Protein AF-A0A960EB10-F1 (afdb_monomer_lite)

Secondary structure (DSSP, 8-state):
-PPPEEE-GGGTTT---HHHHH-TT--EEEEETTEEEEE-TTS-EEEEEPPPTTTTTSSGGGSEEE-TTT----SSSGGG-TT--EEETTS--GGGTHHHHHHHHTT--TTS--

Radius of gyration: 12.89 Å; chains: 1; bounding box: 24×30×37 Å

Structure (mmCIF, N/CA/C/O backbone):
data_AF-A0A960EB10-F1
#
_entry.id   AF-A0A960EB10-F1
#
loop_
_atom_site.group_PDB
_atom_site.id
_atom_site.type_symbol
_atom_site.label_atom_id
_atom_site.label_alt_id
_atom_site.label_comp_id
_atom_site.label_asym_id
_atom_site.label_entity_id
_atom_site.label_seq_id
_atom_site.pdbx_PDB_ins_code
_atom_site.Cartn_x
_atom_site.Cartn_y
_atom_site.Cartn_z
_atom_site.occupancy
_atom_site.B_iso_or_equiv
_atom_site.auth_seq_id
_atom_site.auth_comp_id
_atom_site.auth_asym_id
_atom_site.auth_atom_id
_atom_site.pdbx_PDB_model_num
ATOM 1 N N . MET A 1 1 ? 9.802 -13.081 -13.321 1.00 52.44 1 MET A N 1
ATOM 2 C CA . MET A 1 1 ? 10.088 -11.898 -12.490 1.00 52.44 1 MET A CA 1
ATOM 3 C C . MET A 1 1 ? 8.806 -11.689 -11.731 1.00 52.44 1 MET A C 1
ATOM 5 O O . MET A 1 1 ? 7.781 -11.669 -12.392 1.00 52.44 1 MET A O 1
ATOM 9 N N . ALA A 1 2 ? 8.836 -11.785 -10.408 1.00 72.56 2 ALA A N 1
ATOM 10 C CA . ALA A 1 2 ? 7.617 -11.663 -9.624 1.00 72.56 2 ALA A CA 1
ATOM 11 C C . ALA A 1 2 ? 7.272 -10.176 -9.524 1.00 72.56 2 ALA A C 1
ATOM 13 O O . ALA A 1 2 ? 8.157 -9.378 -9.205 1.00 72.56 2 ALA A O 1
ATOM 14 N N . ASP A 1 3 ? 6.044 -9.820 -9.885 1.00 88.50 3 ASP A N 1
ATOM 15 C CA . ASP A 1 3 ? 5.574 -8.445 -9.795 1.00 88.50 3 ASP A CA 1
ATOM 16 C C . ASP A 1 3 ? 5.394 -8.048 -8.321 1.00 88.50 3 ASP A C 1
ATOM 18 O O . ASP A 1 3 ? 5.055 -8.897 -7.487 1.00 88.50 3 ASP A O 1
ATOM 22 N N . PRO A 1 4 ? 5.666 -6.780 -7.968 1.00 95.31 4 PRO A N 1
ATOM 23 C CA . PRO A 1 4 ? 5.493 -6.302 -6.606 1.00 95.31 4 PRO A CA 1
ATOM 24 C C . PRO A 1 4 ? 4.036 -6.437 -6.164 1.00 95.31 4 PRO A C 1
ATOM 26 O O . PRO A 1 4 ? 3.104 -6.386 -6.969 1.00 95.31 4 PRO A O 1
ATOM 29 N N . TYR A 1 5 ? 3.849 -6.590 -4.859 1.00 97.00 5 TYR A N 1
ATOM 30 C CA . TYR A 1 5 ? 2.522 -6.605 -4.262 1.00 97.00 5 TYR A CA 1
ATOM 31 C C . TYR A 1 5 ? 1.908 -5.202 -4.235 1.00 97.00 5 TYR A C 1
ATOM 33 O O . TYR A 1 5 ? 2.616 -4.205 -4.113 1.00 97.00 5 TYR A O 1
ATOM 41 N N . VAL A 1 6 ? 0.582 -5.140 -4.318 1.00 97.50 6 VAL A N 1
ATOM 42 C CA . VAL A 1 6 ? -0.210 -3.908 -4.372 1.00 97.50 6 VAL A CA 1
ATOM 43 C C . VAL A 1 6 ? -1.308 -3.970 -3.317 1.00 97.50 6 VAL A C 1
ATOM 45 O O . VAL A 1 6 ? -1.986 -4.991 -3.187 1.00 97.50 6 VAL A O 1
ATOM 48 N N . ILE A 1 7 ? -1.484 -2.881 -2.562 1.00 97.38 7 ILE A N 1
ATOM 49 C CA . ILE A 1 7 ? -2.600 -2.715 -1.621 1.00 97.38 7 ILE A CA 1
ATOM 50 C C . ILE A 1 7 ? -3.743 -1.983 -2.321 1.00 97.38 7 ILE A C 1
ATOM 52 O O . ILE A 1 7 ? -3.544 -0.908 -2.880 1.00 97.38 7 ILE A O 1
ATOM 56 N N . THR A 1 8 ? -4.934 -2.562 -2.259 1.00 97.44 8 THR A N 1
ATOM 57 C CA . THR A 1 8 ? -6.142 -2.115 -2.967 1.00 97.44 8 THR A CA 1
ATOM 58 C C . THR A 1 8 ? -7.167 -1.485 -2.017 1.00 97.44 8 THR A C 1
ATOM 60 O O . THR A 1 8 ? -6.923 -1.371 -0.805 1.00 97.44 8 THR A O 1
ATOM 63 N N . SER A 1 9 ? -8.320 -1.069 -2.550 1.00 96.69 9 SER A N 1
ATOM 64 C CA . SER A 1 9 ? -9.351 -0.330 -1.815 1.00 96.69 9 SER A CA 1
ATOM 65 C C . SER A 1 9 ? -9.826 -0.950 -0.488 1.00 96.69 9 SER A C 1
ATOM 67 O O . SER A 1 9 ? -10.103 -0.170 0.427 1.00 96.69 9 SER A O 1
ATOM 69 N N . PRO A 1 10 ? -9.861 -2.288 -0.270 1.00 97.00 10 PRO A N 1
ATOM 70 C CA . PRO A 1 10 ? -10.344 -2.852 0.993 1.00 97.00 10 PRO A CA 1
ATOM 71 C C . PRO A 1 10 ? -9.497 -2.464 2.216 1.00 97.00 10 PRO A C 1
ATOM 73 O O . PRO A 1 10 ? -9.947 -2.606 3.351 1.00 97.00 10 PRO A O 1
ATOM 76 N N . CYS A 1 11 ? -8.278 -1.949 2.016 1.00 97.12 11 CYS A N 1
ATOM 77 C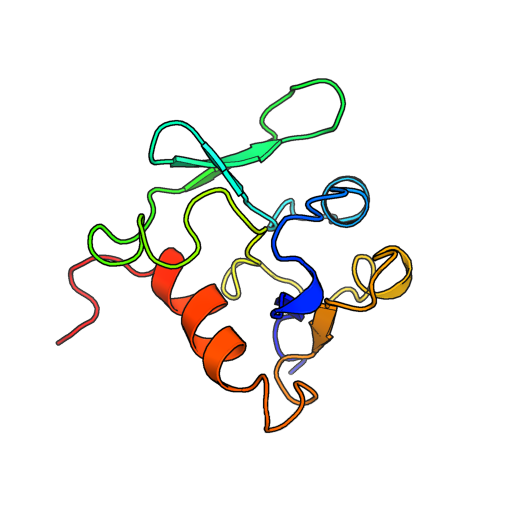 CA . CYS A 1 11 ? -7.436 -1.444 3.101 1.00 97.12 11 CYS A CA 1
ATOM 78 C C . CYS A 1 11 ? -7.911 -0.094 3.670 1.00 97.12 11 CYS A C 1
ATOM 80 O O . CYS A 1 11 ? -7.563 0.230 4.812 1.00 97.12 11 CYS A O 1
ATOM 82 N N . LEU A 1 12 ? -8.693 0.677 2.902 1.00 95.50 12 LEU A N 1
ATOM 83 C CA . LEU A 1 12 ? -9.190 1.995 3.300 1.00 95.50 12 LEU A CA 1
ATOM 84 C C . LEU A 1 12 ? -9.924 1.917 4.645 1.0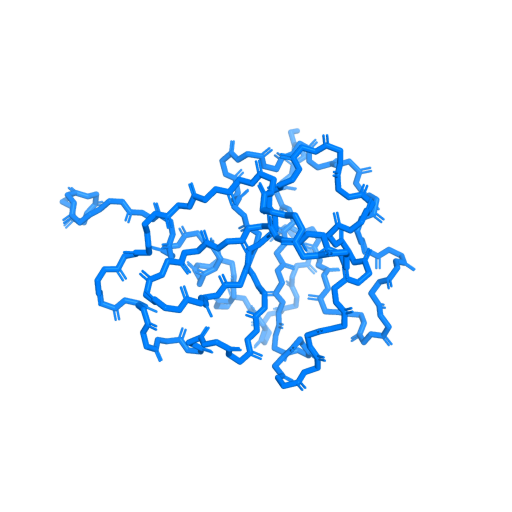0 95.50 12 LEU A C 1
ATOM 86 O O . LEU A 1 12 ? -10.774 1.054 4.857 1.00 95.50 12 LEU A O 1
ATOM 90 N N . ASP A 1 13 ? -9.539 2.798 5.567 1.00 93.44 13 ASP A N 1
ATOM 91 C CA . ASP A 1 13 ? -10.018 2.908 6.950 1.00 93.44 13 ASP A CA 1
ATOM 92 C C . ASP A 1 13 ? -9.833 1.651 7.830 1.00 93.44 13 ASP A C 1
ATOM 94 O O . ASP A 1 13 ? -10.164 1.677 9.016 1.00 93.44 13 ASP A O 1
ATOM 98 N N . THR A 1 14 ? -9.265 0.561 7.298 1.00 94.19 14 THR A N 1
ATOM 99 C CA . THR A 1 14 ? -8.987 -0.669 8.054 1.00 94.19 14 THR A CA 1
ATOM 100 C C . THR A 1 14 ? -7.629 -0.590 8.740 1.00 94.19 14 THR A C 1
ATOM 102 O O . THR A 1 14 ? -7.546 -0.753 9.954 1.00 94.19 14 THR A O 1
ATOM 105 N N . LYS A 1 15 ? -6.562 -0.344 7.962 1.00 92.62 15 LYS A N 1
ATOM 106 C CA . LYS A 1 15 ? -5.178 -0.149 8.444 1.00 92.62 15 LYS A CA 1
ATOM 107 C C . LYS A 1 15 ? -4.759 -1.073 9.603 1.00 92.62 15 LYS A C 1
ATOM 109 O O . LYS A 1 15 ? -4.209 -0.615 10.601 1.00 92.62 15 LYS A O 1
ATOM 114 N N . ASP A 1 16 ? -4.997 -2.374 9.459 1.00 93.75 16 ASP A N 1
ATOM 115 C CA . ASP A 1 16 ? -4.738 -3.367 10.515 1.00 93.75 16 ASP A CA 1
ATOM 116 C C . ASP A 1 16 ? -3.238 -3.547 10.837 1.00 93.75 16 ASP A C 1
ATOM 118 O O . ASP A 1 16 ? -2.870 -3.844 11.968 1.00 93.75 16 ASP A O 1
ATOM 122 N N . LYS A 1 17 ? -2.361 -3.292 9.856 1.00 94.12 17 LYS A N 1
ATOM 123 C CA . LYS A 1 17 ? -0.889 -3.367 9.951 1.00 94.12 17 LYS A CA 1
ATOM 124 C C . LYS A 1 17 ? -0.285 -4.758 10.203 1.00 94.12 17 LYS A C 1
ATOM 126 O O . LYS A 1 17 ? 0.940 -4.848 10.177 1.00 94.12 17 LYS A O 1
ATOM 131 N N . ALA A 1 18 ? -1.056 -5.851 10.276 1.00 95.19 18 ALA A N 1
ATOM 132 C CA . ALA A 1 18 ? -0.481 -7.207 10.348 1.00 95.19 18 ALA A CA 1
ATOM 133 C C . ALA A 1 18 ? 0.505 -7.521 9.202 1.00 95.19 18 ALA A C 1
ATOM 135 O O . ALA A 1 18 ? 1.487 -8.239 9.379 1.00 95.19 18 ALA A O 1
ATOM 136 N N . CYS A 1 19 ? 0.283 -6.941 8.018 1.00 96.19 19 CYS A N 1
ATOM 137 C CA . CYS A 1 19 ? 1.191 -7.068 6.878 1.00 96.19 19 CYS A CA 1
ATOM 138 C C . CYS A 1 19 ? 2.575 -6.425 7.105 1.00 96.19 19 CYS A C 1
ATOM 140 O O . CYS A 1 19 ? 3.560 -6.922 6.559 1.00 96.19 19 CYS A O 1
ATOM 142 N N . VAL A 1 20 ? 2.667 -5.361 7.913 1.00 95.56 20 VAL A N 1
ATOM 143 C CA . VAL A 1 20 ? 3.926 -4.655 8.220 1.00 95.56 20 VAL A CA 1
ATOM 144 C C . VAL A 1 20 ? 4.839 -5.541 9.070 1.00 95.56 20 VAL A C 1
ATOM 146 O O . VAL A 1 20 ? 6.034 -5.643 8.798 1.00 95.56 20 VAL A O 1
ATOM 149 N N . GLU A 1 21 ? 4.269 -6.256 10.044 1.00 93.69 21 GLU A N 1
ATOM 150 C CA . GLU A 1 21 ? 5.010 -7.143 10.953 1.00 93.69 21 GLU A CA 1
ATOM 151 C C . GLU A 1 21 ? 5.715 -8.296 10.232 1.00 93.69 21 GLU A C 1
ATOM 153 O O . GLU A 1 21 ? 6.786 -8.740 10.645 1.00 93.69 21 GLU A O 1
ATOM 158 N N . VAL A 1 22 ? 5.116 -8.792 9.148 1.00 95.69 22 VAL A N 1
ATOM 159 C CA . VAL A 1 22 ? 5.628 -9.954 8.409 1.00 95.69 22 VAL A CA 1
ATOM 160 C C . VAL A 1 22 ? 6.504 -9.580 7.217 1.00 95.69 22 VAL A C 1
ATOM 162 O O . VAL A 1 22 ? 7.117 -10.462 6.613 1.00 95.69 22 VAL A O 1
ATOM 165 N N . CYS A 1 23 ? 6.576 -8.297 6.849 1.00 96.19 23 CYS A N 1
ATOM 166 C CA . CYS A 1 23 ? 7.359 -7.861 5.701 1.00 96.19 23 CYS A CA 1
ATOM 167 C C . CYS A 1 23 ? 8.869 -7.935 6.014 1.00 96.19 23 CYS A C 1
ATOM 169 O O . CYS A 1 23 ? 9.359 -7.188 6.862 1.00 96.19 23 CYS A O 1
ATOM 171 N N . PRO A 1 24 ? 9.663 -8.765 5.311 1.00 94.38 24 PRO A N 1
ATOM 172 C CA . PRO A 1 24 ? 11.084 -8.940 5.626 1.00 94.38 24 PRO A CA 1
ATOM 173 C C . PRO A 1 24 ? 11.948 -7.723 5.268 1.00 94.38 24 PRO A C 1
ATOM 175 O O . PRO A 1 24 ? 13.072 -7.609 5.750 1.00 94.38 24 PRO A O 1
ATOM 178 N N . VAL A 1 25 ? 11.443 -6.843 4.400 1.00 95.56 25 VAL A N 1
ATOM 179 C CA . VAL A 1 25 ? 12.153 -5.661 3.884 1.00 95.56 25 VAL A CA 1
ATOM 180 C C . VAL A 1 25 ? 11.494 -4.345 4.289 1.00 95.56 25 VAL A C 1
ATOM 182 O O . VAL A 1 25 ? 11.982 -3.294 3.901 1.00 95.56 25 VAL A O 1
ATOM 185 N N . GLN A 1 26 ? 10.418 -4.395 5.084 1.00 95.38 26 GLN A N 1
ATOM 186 C CA . GLN A 1 26 ? 9.742 -3.207 5.620 1.00 95.38 26 GLN A CA 1
ATOM 187 C C . GLN A 1 26 ? 9.324 -2.199 4.534 1.00 95.38 26 GLN A C 1
ATOM 189 O O . GLN A 1 26 ? 9.501 -0.994 4.679 1.00 95.38 26 GLN A O 1
ATOM 194 N N . CYS A 1 27 ? 8.756 -2.716 3.438 1.00 96.25 27 CYS A N 1
ATOM 195 C CA . CYS A 1 27 ? 8.349 -1.932 2.270 1.00 96.25 27 CYS A CA 1
ATOM 196 C C . CYS A 1 27 ? 6.865 -1.503 2.301 1.00 96.25 27 CYS A C 1
ATOM 198 O O . CYS A 1 27 ? 6.281 -1.272 1.241 1.00 96.25 27 CYS A O 1
ATOM 200 N N . ILE A 1 28 ? 6.220 -1.471 3.474 1.00 96.69 28 ILE A N 1
ATOM 201 C CA . ILE A 1 28 ? 4.790 -1.151 3.638 1.00 96.69 28 ILE A CA 1
ATOM 202 C C . ILE A 1 28 ? 4.659 0.101 4.497 1.00 96.69 28 ILE A C 1
ATOM 204 O O . ILE A 1 28 ? 5.146 0.128 5.620 1.00 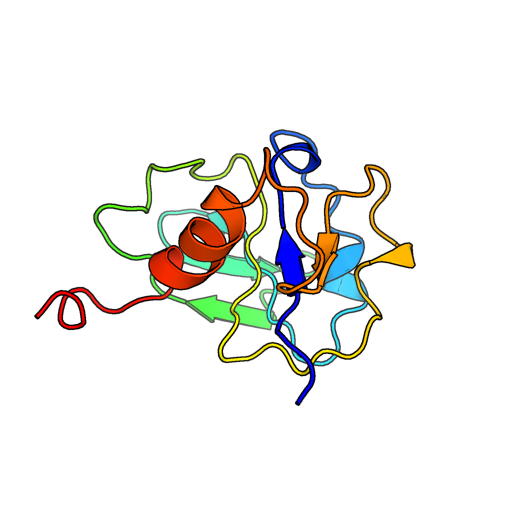96.69 28 ILE A O 1
ATOM 208 N N . TYR A 1 29 ? 3.970 1.116 3.988 1.00 95.62 29 TYR A N 1
ATOM 209 C CA . TYR A 1 29 ? 3.998 2.460 4.549 1.00 95.62 29 TYR A CA 1
ATOM 210 C C . TYR A 1 29 ? 2.604 3.017 4.780 1.00 95.62 29 TYR A C 1
ATOM 212 O O . TYR A 1 29 ? 1.708 2.811 3.970 1.00 95.62 29 TYR A O 1
ATOM 220 N N . GLU A 1 30 ? 2.430 3.801 5.837 1.00 93.44 30 GLU A N 1
ATOM 221 C CA . GLU A 1 30 ? 1.291 4.709 5.985 1.00 93.44 30 GLU A CA 1
ATOM 222 C C . GLU A 1 30 ? 1.749 6.160 5.867 1.00 93.44 30 GLU A C 1
ATOM 224 O O . GLU A 1 30 ? 2.892 6.487 6.188 1.00 93.44 30 GLU A O 1
ATOM 229 N N . ILE A 1 31 ? 0.849 7.050 5.453 1.00 91.50 31 ILE A N 1
ATOM 230 C CA . ILE A 1 31 ? 1.120 8.484 5.534 1.00 91.50 31 ILE A CA 1
ATOM 231 C C . ILE A 1 31 ? 0.869 8.947 6.972 1.00 91.50 31 ILE A C 1
ATOM 233 O O . ILE A 1 31 ? -0.245 8.851 7.480 1.00 91.50 31 ILE A O 1
ATOM 237 N N . ARG A 1 32 ? 1.903 9.482 7.622 1.00 90.06 32 ARG A N 1
ATOM 238 C CA . ARG A 1 32 ? 1.848 10.082 8.959 1.00 90.06 32 ARG A CA 1
ATOM 239 C C . ARG A 1 32 ? 2.693 11.349 8.978 1.00 90.06 32 ARG A C 1
ATOM 241 O O . ARG A 1 32 ? 3.847 11.339 8.560 1.00 90.06 32 ARG A O 1
ATOM 248 N N . ASP A 1 33 ? 2.107 12.459 9.424 1.00 88.31 33 ASP A N 1
ATOM 249 C CA . ASP A 1 33 ? 2.775 13.770 9.496 1.00 88.31 33 ASP A CA 1
ATOM 250 C C . ASP A 1 33 ? 3.454 14.201 8.173 1.00 88.31 33 ASP A C 1
ATOM 252 O O . ASP A 1 33 ? 4.514 14.828 8.162 1.00 88.31 33 ASP A O 1
ATOM 256 N N . GLY A 1 34 ? 2.838 13.853 7.033 1.00 87.69 34 GLY A N 1
ATOM 257 C CA . GLY A 1 34 ? 3.348 14.177 5.694 1.00 87.69 34 GLY A CA 1
ATOM 258 C C . GLY A 1 34 ? 4.541 13.330 5.236 1.00 87.69 34 GLY A C 1
ATOM 259 O O . GLY A 1 34 ? 5.188 13.676 4.249 1.00 87.69 34 GLY A O 1
ATOM 260 N N . LYS A 1 35 ? 4.844 12.235 5.937 1.00 91.69 35 LYS A N 1
ATOM 261 C CA . LYS A 1 35 ? 5.843 11.234 5.554 1.00 91.69 35 LYS A CA 1
ATOM 262 C C . LYS A 1 35 ? 5.187 9.878 5.341 1.00 91.69 35 LYS A C 1
ATOM 264 O O . LYS A 1 35 ? 4.183 9.583 5.974 1.00 91.69 35 LYS A O 1
ATOM 269 N N . LEU A 1 36 ? 5.784 9.050 4.494 1.00 93.81 36 LEU A N 1
ATOM 270 C CA . LEU A 1 36 ? 5.482 7.625 4.416 1.00 93.81 36 LEU A CA 1
ATOM 271 C C . LEU A 1 36 ? 6.331 6.920 5.469 1.00 93.81 36 LEU A C 1
ATOM 273 O O . LEU A 1 36 ? 7.553 7.022 5.420 1.00 93.81 36 LEU A O 1
ATOM 277 N N . VAL A 1 37 ? 5.712 6.234 6.423 1.00 94.88 37 VAL A N 1
ATOM 278 C CA . VAL A 1 37 ? 6.412 5.545 7.515 1.00 94.88 37 VAL A CA 1
ATOM 279 C C . VAL A 1 37 ? 6.027 4.071 7.551 1.00 94.88 37 VAL A C 1
ATOM 281 O O . VAL A 1 37 ? 4.847 3.734 7.500 1.00 94.88 37 VAL A O 1
ATOM 284 N N . SER A 1 38 ? 7.032 3.198 7.624 1.00 94.88 38 SER A N 1
ATOM 285 C CA . SER A 1 38 ? 6.863 1.781 7.955 1.00 94.88 38 SER A CA 1
ATOM 286 C C . SER A 1 38 ? 7.088 1.647 9.455 1.00 94.88 38 SER A C 1
ATOM 288 O O . SER A 1 38 ? 8.227 1.710 9.917 1.00 94.88 38 SER A O 1
ATOM 290 N N . GLU A 1 39 ? 6.005 1.538 10.220 1.00 91.56 39 GLU A N 1
ATOM 291 C CA . GLU A 1 39 ? 6.018 1.523 11.687 1.00 91.56 39 GLU A CA 1
ATOM 292 C C . GLU A 1 39 ? 5.515 0.178 12.214 1.00 91.56 39 GLU A C 1
ATOM 294 O O . GLU A 1 39 ? 4.425 -0.278 11.856 1.00 91.56 39 GLU A O 1
ATOM 299 N N . PHE A 1 40 ? 6.305 -0.443 13.086 1.00 88.25 40 PHE A N 1
ATOM 300 C CA . PHE A 1 40 ? 5.916 -1.647 13.808 1.00 88.25 40 PHE A CA 1
ATOM 301 C C . PHE A 1 40 ? 4.844 -1.343 14.875 1.00 88.25 40 PHE A C 1
ATOM 303 O O . PHE A 1 40 ? 4.701 -0.203 15.318 1.00 88.25 40 PHE A O 1
ATOM 310 N N . PRO A 1 41 ? 4.094 -2.350 15.360 1.00 82.81 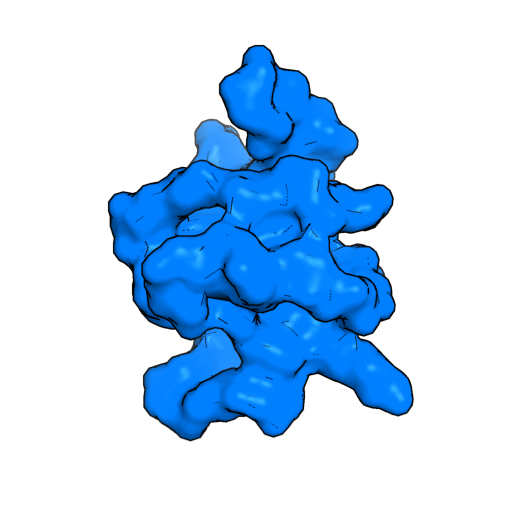41 PRO A N 1
ATOM 311 C CA . PRO A 1 41 ? 3.052 -2.150 16.376 1.00 82.81 41 PRO A CA 1
ATOM 312 C C . PRO A 1 41 ? 3.537 -1.575 17.714 1.00 82.81 41 PRO A C 1
ATOM 314 O O . PRO A 1 41 ? 2.733 -1.059 18.490 1.00 82.81 41 PRO A O 1
ATOM 317 N N . ASP A 1 42 ? 4.830 -1.689 18.017 1.00 86.62 42 ASP A N 1
ATOM 318 C CA . ASP A 1 42 ? 5.455 -1.107 19.209 1.00 86.62 42 ASP A CA 1
ATOM 319 C C . ASP A 1 42 ? 5.785 0.390 19.057 1.00 86.62 42 ASP A C 1
ATOM 321 O O . ASP A 1 42 ? 6.199 1.032 20.027 1.00 86.62 42 ASP A O 1
ATOM 325 N N . GLY A 1 43 ? 5.550 0.955 17.871 1.00 85.94 43 GLY A N 1
ATOM 326 C CA . GLY A 1 43 ? 5.810 2.346 17.531 1.00 85.94 43 GLY A CA 1
ATOM 327 C C . GLY A 1 43 ? 7.221 2.614 17.008 1.00 85.94 43 GLY A C 1
ATOM 328 O O . GLY A 1 43 ? 7.577 3.777 16.802 1.00 85.94 43 GLY A O 1
ATOM 329 N N . GLU A 1 44 ? 8.047 1.581 16.806 1.00 90.38 44 GLU A N 1
ATOM 330 C CA . GLU A 1 44 ? 9.349 1.737 16.162 1.00 90.38 44 GLU A CA 1
ATOM 331 C C . GLU A 1 44 ? 9.178 1.950 14.651 1.00 90.38 44 GLU A C 1
ATOM 333 O O . GLU A 1 44 ? 8.571 1.142 13.946 1.00 90.38 44 GLU A O 1
ATOM 338 N N . VAL A 1 45 ? 9.744 3.045 14.135 1.00 92.75 45 VAL A N 1
ATOM 339 C CA . VAL A 1 45 ? 9.776 3.322 12.694 1.00 92.75 45 VAL A CA 1
ATOM 340 C C . VAL A 1 45 ? 10.968 2.597 12.079 1.00 92.75 45 VAL A C 1
ATOM 342 O O . VAL A 1 45 ? 12.118 2.969 12.316 1.00 92.75 45 VAL A O 1
ATOM 345 N N . ALA A 1 46 ? 10.685 1.581 11.270 1.00 90.62 46 ALA A N 1
ATOM 346 C CA . ALA A 1 46 ? 11.685 0.770 10.589 1.00 90.62 46 ALA A CA 1
ATOM 347 C C . ALA A 1 46 ? 12.282 1.479 9.365 1.00 90.62 46 ALA A C 1
ATOM 349 O O . ALA A 1 46 ? 13.476 1.353 9.090 1.00 90.62 46 ALA A O 1
ATOM 350 N N . ASN A 1 47 ? 11.446 2.206 8.617 1.00 89.75 47 ASN A N 1
ATOM 351 C CA . ASN A 1 47 ? 11.840 2.922 7.404 1.00 89.75 47 ASN A CA 1
ATOM 352 C C . ASN A 1 47 ? 10.911 4.122 7.137 1.00 89.75 47 ASN A C 1
ATOM 354 O O . ASN A 1 47 ? 9.757 4.128 7.572 1.00 89.75 47 ASN A O 1
ATOM 358 N N . GLU A 1 48 ? 11.396 5.125 6.400 1.00 93.88 48 GLU A N 1
ATOM 359 C CA . GLU A 1 48 ? 10.615 6.293 5.989 1.00 93.88 48 GLU A CA 1
ATOM 360 C C . GLU A 1 48 ? 10.918 6.747 4.554 1.00 93.88 48 GLU A C 1
ATOM 362 O O . GLU A 1 48 ? 12.058 6.706 4.099 1.00 93.88 48 GLU A O 1
ATOM 367 N N . HIS A 1 49 ? 9.892 7.262 3.874 1.00 93.25 49 HIS A N 1
ATOM 368 C CA . HIS A 1 49 ? 9.985 7.904 2.563 1.00 93.25 49 HIS A CA 1
ATOM 369 C C . HIS A 1 49 ? 9.268 9.249 2.550 1.00 93.25 49 HIS A C 1
ATOM 371 O O . HIS A 1 49 ? 8.393 9.545 3.371 1.00 93.25 49 HIS A O 1
ATOM 377 N N . ARG A 1 50 ? 9.630 10.087 1.579 1.00 91.69 50 ARG A N 1
ATOM 378 C CA . ARG A 1 50 ? 8.872 11.301 1.280 1.00 91.69 50 ARG A CA 1
ATOM 379 C C . ARG A 1 50 ? 7.786 10.955 0.254 1.00 91.69 50 ARG A C 1
ATOM 381 O O . ARG A 1 50 ? 8.148 10.469 -0.812 1.00 91.69 50 ARG A O 1
ATOM 388 N N . PRO A 1 51 ? 6.501 11.231 0.529 1.00 91.75 51 PRO A N 1
ATOM 389 C CA . PRO A 1 51 ? 5.457 11.040 -0.464 1.00 91.75 51 PRO A CA 1
ATOM 390 C C . PRO A 1 51 ? 5.573 12.060 -1.598 1.00 91.75 51 PRO A C 1
ATOM 392 O O . PRO A 1 51 ? 6.030 13.191 -1.390 1.00 91.75 51 PRO A O 1
ATOM 395 N N . HIS A 1 52 ? 5.083 11.693 -2.781 1.00 90.25 52 HIS A N 1
ATOM 396 C CA . HIS A 1 52 ? 4.918 12.636 -3.880 1.00 90.25 52 HIS A CA 1
ATOM 397 C C . HIS A 1 52 ? 3.966 13.779 -3.457 1.00 90.25 52 HIS A C 1
ATOM 399 O O . HIS A 1 52 ? 2.870 13.510 -2.950 1.00 90.25 52 HIS A O 1
ATOM 405 N N . PRO A 1 53 ? 4.333 15.061 -3.664 1.00 85.44 53 PRO A N 1
ATOM 406 C CA . PRO A 1 53 ? 3.600 16.211 -3.119 1.00 85.44 53 PRO A CA 1
ATOM 407 C C . PRO A 1 53 ? 2.139 16.287 -3.578 1.00 85.44 53 PRO A C 1
ATOM 409 O O . PRO A 1 53 ? 1.272 16.694 -2.807 1.00 85.44 53 PRO A O 1
ATOM 412 N N . ASP A 1 54 ? 1.850 15.852 -4.805 1.00 84.19 54 ASP A N 1
ATOM 413 C CA . ASP A 1 54 ? 0.482 15.862 -5.338 1.00 84.19 54 ASP A CA 1
ATOM 414 C C . ASP A 1 54 ? -0.363 14.677 -4.847 1.00 84.19 54 ASP A C 1
ATOM 416 O O . ASP A 1 54 ? -1.591 14.743 -4.864 1.00 84.19 54 ASP A O 1
ATOM 420 N N . LEU A 1 55 ? 0.279 13.604 -4.374 1.00 83.12 55 LEU A N 1
ATOM 421 C CA . LEU A 1 55 ? -0.387 12.366 -3.959 1.00 83.12 55 LEU A CA 1
ATOM 422 C C . LEU A 1 55 ? -0.463 12.206 -2.444 1.00 83.12 55 LEU A C 1
ATOM 424 O O . LEU A 1 55 ? -1.178 11.334 -1.968 1.00 83.12 55 LEU A O 1
ATOM 428 N N . GLN A 1 56 ? 0.160 13.102 -1.673 1.00 77.44 56 GLN A N 1
ATOM 429 C CA . GLN A 1 56 ? 0.074 13.095 -0.209 1.00 77.44 56 GLN A CA 1
ATOM 430 C C . GLN A 1 56 ? -1.373 13.150 0.325 1.00 77.44 56 GLN A C 1
ATOM 432 O O . GLN A 1 56 ? -1.625 12.774 1.465 1.00 77.44 56 GLN A O 1
ATOM 437 N N . HIS A 1 57 ? -2.318 13.655 -0.478 1.00 80.12 57 HIS A N 1
ATOM 438 C CA . HIS A 1 57 ? -3.740 13.746 -0.133 1.00 80.12 57 HIS A CA 1
ATOM 439 C C . HIS A 1 57 ? -4.604 12.685 -0.831 1.00 80.12 57 HIS A C 1
ATOM 441 O O . HIS A 1 57 ? -5.783 12.560 -0.500 1.00 80.12 57 HIS A O 1
ATOM 447 N N . LEU A 1 58 ? -4.060 11.954 -1.811 1.00 77.19 58 LEU A N 1
ATOM 448 C CA . LEU A 1 58 ? -4.786 10.890 -2.497 1.00 77.19 58 LEU A CA 1
ATOM 449 C C . LEU A 1 58 ? -4.788 9.668 -1.577 1.00 77.19 58 LEU A C 1
ATOM 451 O O . LEU A 1 58 ? -3.733 9.110 -1.308 1.00 77.19 58 LEU A O 1
ATOM 455 N N . HIS A 1 59 ? -5.951 9.337 -1.014 1.00 84.56 59 HIS A N 1
ATOM 456 C CA . HIS A 1 59 ? -6.145 8.360 0.073 1.00 84.56 59 HIS A CA 1
ATOM 457 C C . HIS A 1 59 ? -5.358 8.624 1.371 1.00 84.56 59 HIS A C 1
ATOM 459 O O . HIS A 1 59 ? -5.661 8.000 2.382 1.00 84.56 59 HIS A O 1
ATOM 465 N N . GLY A 1 60 ? -4.438 9.595 1.393 1.00 83.88 60 GLY A N 1
ATOM 466 C CA . GLY A 1 60 ? -3.842 10.176 2.595 1.00 83.88 60 GLY A CA 1
ATOM 467 C C . GLY A 1 60 ? -3.393 9.130 3.613 1.00 83.88 60 GLY A C 1
ATOM 468 O O . GLY A 1 60 ? -2.767 8.125 3.269 1.00 83.88 60 GLY A O 1
ATOM 469 N N . ASP A 1 61 ? -3.752 9.360 4.872 1.00 88.38 61 ASP A N 1
ATOM 470 C CA . ASP A 1 61 ? -3.524 8.445 5.985 1.00 88.38 61 ASP A CA 1
ATOM 471 C C . ASP A 1 61 ?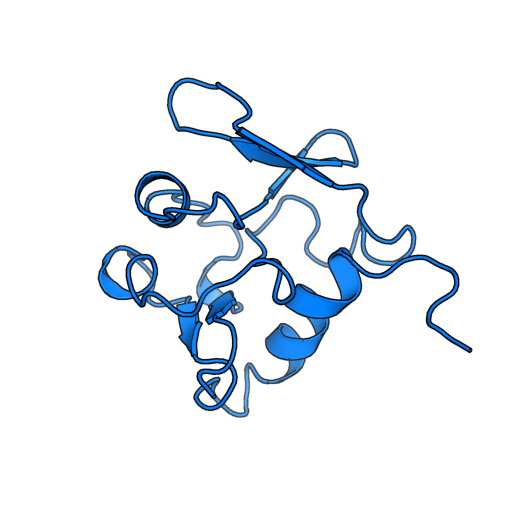 -4.605 7.360 6.117 1.00 88.38 61 ASP A C 1
ATOM 473 O O . ASP A 1 61 ? -4.599 6.652 7.121 1.00 88.38 61 ASP A O 1
ATOM 477 N N . ALA A 1 62 ? -5.511 7.199 5.145 1.00 91.81 62 ALA A N 1
ATOM 478 C CA . ALA A 1 62 ? -6.629 6.254 5.214 1.00 91.81 62 ALA A CA 1
ATOM 479 C C . ALA A 1 62 ? -6.252 4.820 4.810 1.00 91.81 62 ALA A C 1
ATOM 481 O O . ALA A 1 62 ? -7.006 3.896 5.096 1.00 91.81 62 ALA A O 1
ATOM 482 N N . MET A 1 63 ? -5.093 4.591 4.188 1.00 94.38 63 MET A N 1
ATOM 483 C CA . MET A 1 63 ? -4.625 3.247 3.828 1.00 94.38 63 MET A CA 1
ATOM 484 C C . MET A 1 63 ? -3.107 3.091 3.958 1.00 94.38 63 MET A C 1
ATOM 486 O O . MET A 1 63 ? -2.385 4.039 4.272 1.00 94.38 63 MET A O 1
ATOM 490 N N . LEU A 1 64 ? -2.647 1.859 3.744 1.00 95.44 64 LEU A N 1
ATOM 491 C CA . LEU A 1 64 ? -1.238 1.498 3.627 1.00 95.44 64 LEU A CA 1
ATOM 492 C C . LEU A 1 64 ? -0.855 1.387 2.143 1.00 95.44 64 LEU A C 1
ATOM 494 O O . LEU A 1 64 ? -1.698 1.056 1.312 1.00 95.44 64 LEU A O 1
ATOM 498 N N . TYR A 1 65 ? 0.421 1.594 1.830 1.00 96.19 65 TYR A N 1
ATOM 499 C CA . TYR A 1 65 ? 0.984 1.524 0.481 1.00 96.19 65 TYR A CA 1
ATOM 500 C C . TYR A 1 65 ? 2.211 0.612 0.470 1.00 96.19 65 TYR A C 1
ATOM 502 O O . TYR A 1 65 ? 3.038 0.678 1.380 1.00 96.19 65 TYR A O 1
ATOM 510 N N . ILE A 1 66 ? 2.359 -0.218 -0.559 1.00 96.75 66 ILE A N 1
ATOM 511 C CA . ILE A 1 66 ? 3.571 -1.013 -0.792 1.00 96.75 66 ILE A CA 1
ATOM 512 C C . ILE A 1 66 ? 4.481 -0.259 -1.752 1.00 96.75 66 ILE A C 1
ATOM 514 O O . ILE A 1 66 ? 4.046 0.110 -2.838 1.00 96.75 66 ILE A O 1
ATOM 518 N N . ASN A 1 67 ? 5.751 -0.085 -1.383 1.00 95.94 67 ASN A N 1
ATOM 519 C CA . ASN A 1 67 ? 6.753 0.436 -2.304 1.00 95.94 67 ASN A CA 1
ATOM 520 C C . ASN A 1 67 ? 7.164 -0.666 -3.303 1.00 95.94 67 ASN A C 1
ATOM 522 O O . ASN A 1 67 ? 7.794 -1.651 -2.893 1.00 95.94 67 ASN A O 1
ATOM 526 N N . PRO A 1 68 ? 6.842 -0.531 -4.604 1.00 94.56 68 PRO A N 1
ATOM 527 C CA . PRO A 1 68 ? 7.155 -1.556 -5.592 1.00 94.56 68 PRO A CA 1
ATOM 528 C C . PRO A 1 68 ? 8.656 -1.711 -5.860 1.00 94.56 68 PRO A C 1
ATOM 530 O O . PRO A 1 68 ? 9.072 -2.792 -6.270 1.00 94.56 68 PRO A O 1
ATOM 533 N N . ASP A 1 69 ? 9.465 -0.678 -5.612 1.00 93.62 69 ASP A N 1
ATOM 534 C CA . ASP A 1 69 ? 10.911 -0.714 -5.856 1.00 93.62 69 ASP A CA 1
ATOM 535 C C . ASP A 1 69 ? 11.669 -1.475 -4.757 1.00 93.62 69 ASP A C 1
ATOM 537 O O . ASP A 1 69 ? 12.772 -1.978 -4.978 1.00 93.62 69 ASP A O 1
ATOM 541 N N . GLU A 1 70 ? 11.065 -1.600 -3.574 1.00 94.44 70 GLU A N 1
ATOM 542 C CA . GLU A 1 70 ? 11.630 -2.331 -2.436 1.00 94.44 70 GLU A CA 1
ATOM 543 C C . GLU A 1 70 ? 10.999 -3.713 -2.237 1.00 94.44 70 GLU A C 1
ATOM 545 O O . GLU A 1 70 ? 11.595 -4.590 -1.604 1.00 94.44 70 GLU A O 1
ATOM 550 N N . CYS A 1 71 ? 9.796 -3.933 -2.769 1.00 96.19 71 CYS A N 1
ATOM 551 C CA . CYS A 1 71 ? 9.096 -5.200 -2.641 1.00 96.19 71 CYS A CA 1
ATOM 552 C C . CYS A 1 71 ? 9.876 -6.337 -3.319 1.00 96.19 71 CYS A C 1
ATOM 554 O O . CYS A 1 71 ? 10.159 -6.316 -4.514 1.00 96.19 71 CYS A O 1
ATOM 556 N N . THR A 1 72 ? 10.164 -7.395 -2.562 1.00 95.44 72 THR A N 1
ATOM 557 C CA . THR A 1 72 ? 10.865 -8.589 -3.064 1.00 95.44 72 THR A CA 1
ATOM 558 C C . THR A 1 72 ? 9.925 -9.707 -3.518 1.00 95.44 72 THR A C 1
ATOM 560 O O . THR A 1 72 ? 10.398 -10.803 -3.814 1.00 95.44 72 THR A O 1
ATOM 563 N N . ALA A 1 73 ? 8.612 -9.445 -3.550 1.00 95.50 73 ALA A N 1
ATOM 564 C CA . ALA A 1 73 ? 7.567 -10.415 -3.883 1.00 95.50 73 ALA A CA 1
ATOM 565 C C . ALA A 1 73 ? 7.708 -11.745 -3.105 1.00 95.50 73 ALA A C 1
ATOM 567 O O . ALA A 1 73 ? 7.837 -12.824 -3.677 1.00 95.50 73 ALA A O 1
ATOM 568 N N . CYS A 1 74 ? 7.744 -11.642 -1.771 1.00 95.25 74 CYS A N 1
ATOM 569 C CA . CYS A 1 74 ? 7.970 -12.770 -0.856 1.00 95.25 74 CYS A CA 1
ATOM 570 C C . CYS A 1 74 ? 6.692 -13.453 -0.331 1.00 95.25 74 CYS A C 1
ATOM 572 O O . CYS A 1 74 ? 6.790 -14.376 0.475 1.00 95.25 74 CYS A O 1
ATOM 574 N N . ASP A 1 75 ? 5.513 -12.969 -0.730 1.00 94.81 75 ASP A N 1
ATOM 575 C CA . ASP A 1 75 ? 4.180 -13.511 -0.413 1.00 94.81 75 ASP A CA 1
ATOM 576 C C . ASP A 1 75 ? 3.765 -13.475 1.073 1.00 94.81 75 ASP A C 1
ATOM 578 O O . ASP A 1 75 ? 2.674 -13.918 1.426 1.00 94.81 75 ASP A O 1
ATOM 582 N N . ALA A 1 76 ? 4.590 -12.917 1.965 1.00 96.44 76 ALA A N 1
ATOM 583 C CA . ALA A 1 76 ? 4.333 -12.948 3.407 1.00 96.44 76 ALA A CA 1
ATOM 584 C C . ALA A 1 76 ? 3.121 -12.102 3.844 1.00 96.44 76 ALA A C 1
ATOM 586 O O . ALA A 1 76 ? 2.420 -12.473 4.782 1.00 96.44 76 ALA A O 1
ATOM 587 N N . CYS A 1 77 ? 2.867 -10.972 3.178 1.00 96.94 77 CYS A N 1
ATOM 588 C CA . CYS A 1 77 ? 1.846 -9.999 3.578 1.00 96.94 77 CYS A CA 1
ATOM 589 C C . CYS A 1 77 ? 0.412 -10.387 3.178 1.00 96.94 77 CYS A C 1
ATOM 591 O O . CYS A 1 77 ? -0.525 -10.078 3.910 1.00 96.94 77 CYS A O 1
ATOM 593 N N . MET A 1 78 ? 0.232 -11.068 2.044 1.00 95.31 78 MET A N 1
ATOM 594 C CA . MET A 1 78 ? -1.080 -11.451 1.515 1.00 95.31 78 MET A CA 1
ATOM 595 C C . MET A 1 78 ? -1.915 -12.305 2.492 1.00 95.31 78 MET A C 1
ATOM 597 O O . MET A 1 78 ? -3.033 -11.902 2.800 1.00 95.31 78 MET A O 1
ATOM 601 N N . PRO A 1 79 ? -1.413 -13.430 3.046 1.00 96.38 79 PRO A N 1
ATOM 602 C CA . PRO A 1 79 ? -2.226 -14.323 3.877 1.00 96.38 79 PRO A CA 1
ATOM 603 C C . PRO A 1 79 ? -2.557 -13.764 5.267 1.00 96.38 79 PRO A C 1
ATOM 605 O O . PRO A 1 79 ? -3.354 -14.369 5.982 1.00 96.38 79 PRO A O 1
ATOM 608 N N . VAL A 1 80 ? -1.926 -12.660 5.681 1.00 97.12 80 VAL A N 1
ATOM 609 C CA . VAL A 1 80 ? -2.178 -12.033 6.988 1.00 97.12 80 VAL A CA 1
ATOM 610 C C . VAL A 1 80 ? -3.122 -10.838 6.907 1.00 97.12 80 VAL A C 1
ATOM 612 O O . VAL A 1 80 ? -3.535 -10.332 7.945 1.00 97.12 80 VAL A O 1
ATOM 615 N N . CYS A 1 81 ? -3.467 -10.369 5.703 1.00 97.06 81 CYS A N 1
ATOM 616 C CA . CYS A 1 81 ? -4.398 -9.259 5.547 1.00 97.06 81 CYS A CA 1
ATOM 617 C C . CYS A 1 81 ? -5.826 -9.722 5.893 1.00 97.06 81 CYS A C 1
ATOM 619 O O . CYS A 1 81 ? -6.358 -10.586 5.202 1.00 97.06 81 CYS A O 1
ATOM 621 N N . PRO A 1 82 ? -6.493 -9.148 6.910 1.00 96.62 82 PRO A N 1
ATOM 622 C CA . PRO A 1 82 ? -7.814 -9.618 7.344 1.00 96.62 82 PRO A CA 1
ATOM 623 C C . PRO A 1 82 ? -8.955 -9.271 6.375 1.00 96.62 82 PRO A C 1
ATOM 625 O O . PRO A 1 82 ? -10.066 -9.775 6.531 1.00 96.62 82 PRO A O 1
ATOM 628 N N . VAL A 1 83 ? -8.697 -8.377 5.419 1.00 97.00 83 VAL A N 1
ATOM 629 C CA . VAL A 1 83 ? -9.673 -7.847 4.454 1.00 97.00 83 VAL A CA 1
ATOM 630 C C . VAL A 1 83 ? -9.304 -8.181 3.008 1.00 97.00 83 VAL A C 1
ATOM 632 O O . VAL A 1 83 ? -9.889 -7.613 2.093 1.00 97.00 83 VAL A O 1
ATOM 635 N N . ASP A 1 84 ? -8.321 -9.066 2.801 1.00 96.38 84 ASP A N 1
ATOM 636 C CA . ASP A 1 84 ? -7.881 -9.517 1.475 1.00 96.38 84 ASP A CA 1
ATOM 637 C C . ASP A 1 84 ? -7.585 -8.353 0.500 1.00 96.38 84 ASP A C 1
ATOM 639 O O . ASP A 1 84 ? -7.951 -8.376 -0.674 1.00 96.38 84 ASP A O 1
ATOM 643 N N . ALA A 1 85 ? -6.919 -7.301 0.997 1.00 97.44 85 ALA A N 1
ATOM 644 C CA . ALA A 1 85 ? -6.615 -6.092 0.223 1.00 97.44 85 ALA A CA 1
ATOM 645 C C . ALA A 1 85 ? -5.322 -6.181 -0.603 1.00 97.44 85 ALA A C 1
ATOM 647 O O . ALA A 1 85 ? -4.999 -5.236 -1.322 1.00 97.44 85 ALA A O 1
ATOM 648 N N . ILE A 1 86 ? -4.530 -7.245 -0.457 1.00 97.75 86 ILE A N 1
ATOM 649 C CA . ILE A 1 86 ? -3.171 -7.314 -1.006 1.00 97.75 86 ILE A CA 1
ATOM 650 C C . ILE A 1 86 ? -3.117 -8.348 -2.125 1.00 97.75 86 ILE A C 1
ATOM 652 O O . ILE A 1 86 ? -3.395 -9.522 -1.894 1.00 97.75 86 ILE A O 1
ATOM 656 N N . TYR A 1 87 ? -2.698 -7.916 -3.312 1.00 97.06 87 TYR A N 1
ATOM 657 C CA . TYR A 1 87 ? -2.618 -8.753 -4.509 1.00 97.06 87 TYR A CA 1
ATOM 658 C C . TYR A 1 87 ? -1.228 -8.660 -5.143 1.00 97.06 87 TYR A C 1
ATOM 660 O O . TYR A 1 87 ? -0.587 -7.610 -5.049 1.00 97.06 87 TYR A O 1
ATOM 668 N N . PRO A 1 88 ? -0.745 -9.721 -5.811 1.00 96.00 88 PRO A N 1
ATOM 669 C CA . PRO A 1 88 ? 0.340 -9.588 -6.778 1.00 96.00 88 PRO A CA 1
ATOM 670 C C . PRO A 1 88 ? -0.053 -8.570 -7.857 1.00 96.00 88 PRO A C 1
ATOM 672 O O . PRO A 1 88 ? -1.204 -8.561 -8.293 1.00 96.00 88 PRO A O 1
ATOM 675 N N . GLY A 1 89 ? 0.875 -7.715 -8.293 1.00 93.75 89 GLY A N 1
ATOM 676 C CA . GLY A 1 89 ? 0.571 -6.616 -9.219 1.00 93.75 89 GLY A CA 1
ATOM 677 C C . GLY A 1 89 ? -0.042 -7.049 -10.558 1.00 93.75 89 GLY A C 1
ATOM 678 O O . GLY A 1 89 ? -0.802 -6.290 -11.150 1.00 93.75 89 GLY A O 1
ATOM 679 N N . ASP A 1 90 ? 0.230 -8.274 -11.010 1.00 93.12 90 ASP A N 1
ATOM 680 C CA . ASP A 1 90 ? -0.341 -8.881 -12.221 1.00 93.12 90 ASP A CA 1
ATOM 681 C C . ASP A 1 90 ? -1.710 -9.553 -12.008 1.00 93.12 90 ASP A C 1
ATOM 683 O O . ASP A 1 90 ? -2.349 -9.983 -12.969 1.00 93.12 90 ASP A O 1
ATOM 687 N N . GLN A 1 91 ? -2.154 -9.661 -10.757 1.00 95.19 91 GLN A N 1
ATOM 688 C CA . GLN A 1 91 ? -3.391 -10.326 -10.337 1.00 95.19 91 GLN A CA 1
ATOM 689 C C . GLN A 1 91 ? -4.359 -9.376 -9.627 1.00 95.19 91 GLN A C 1
ATOM 691 O O . GLN A 1 91 ? -5.356 -9.828 -9.062 1.00 95.19 91 GLN A O 1
ATOM 696 N N . VAL A 1 92 ? -4.080 -8.070 -9.654 1.00 95.94 92 VAL A N 1
ATOM 697 C CA . VAL A 1 92 ? -5.021 -7.050 -9.189 1.00 95.94 92 VAL A CA 1
ATOM 698 C C . VAL A 1 92 ? -6.294 -7.124 -10.047 1.00 95.94 92 VAL A C 1
ATOM 700 O O . VAL A 1 92 ? -6.190 -7.127 -11.276 1.00 95.94 92 VAL A O 1
ATOM 703 N N . PRO A 1 93 ? -7.489 -7.203 -9.433 1.00 96.50 93 PRO A N 1
ATOM 704 C CA . PRO A 1 93 ? -8.756 -7.153 -10.157 1.00 96.50 93 PRO A CA 1
ATOM 705 C C . PRO A 1 93 ? -8.889 -5.906 -11.044 1.00 96.50 93 PRO A C 1
ATOM 707 O O . PRO A 1 93 ? -8.405 -4.832 -10.692 1.00 96.50 93 PRO A O 1
ATOM 710 N N . ASP A 1 94 ? -9.582 -6.026 -12.181 1.00 95.62 94 ASP A N 1
ATOM 711 C CA . ASP A 1 94 ? -9.730 -4.927 -13.152 1.00 95.62 94 ASP A CA 1
ATOM 712 C C . ASP A 1 94 ? -10.366 -3.661 -12.543 1.00 95.62 94 ASP A C 1
ATOM 714 O O . ASP A 1 94 ? -10.053 -2.545 -12.955 1.00 95.62 94 ASP A O 1
ATOM 718 N N . ASP A 1 95 ? -11.262 -3.823 -11.568 1.00 95.69 95 ASP A N 1
ATOM 719 C CA . ASP A 1 95 ? -11.926 -2.741 -10.835 1.00 95.69 95 ASP A CA 1
ATOM 720 C C . ASP A 1 95 ? -11.033 -2.061 -9.786 1.00 95.69 95 ASP A C 1
ATOM 722 O O . ASP A 1 95 ? -11.361 -0.971 -9.329 1.00 95.69 95 ASP A O 1
ATOM 726 N N . GLU A 1 96 ? -9.886 -2.657 -9.468 1.00 96.50 96 GLU A N 1
ATOM 727 C CA . GLU A 1 96 ? -8.884 -2.158 -8.519 1.00 96.50 96 GLU A CA 1
ATOM 728 C C . GLU A 1 96 ? -7.564 -1.789 -9.225 1.00 96.50 96 GLU A C 1
ATOM 730 O O . GLU A 1 96 ? -6.581 -1.426 -8.578 1.00 96.50 96 GLU A O 1
ATOM 735 N N . ALA A 1 97 ? -7.507 -1.870 -10.560 1.00 94.44 97 ALA A N 1
ATOM 736 C CA . ALA A 1 97 ? -6.273 -1.707 -11.333 1.00 94.44 97 ALA A CA 1
ATOM 737 C C . ALA A 1 97 ? -5.587 -0.343 -11.122 1.00 94.44 97 ALA A C 1
ATOM 739 O O . ALA A 1 97 ? -4.365 -0.241 -11.233 1.00 94.44 97 ALA A O 1
ATOM 740 N N . GLU A 1 98 ? -6.344 0.700 -10.763 1.00 93.38 98 GLU A N 1
ATOM 741 C CA . GLU A 1 98 ? -5.792 2.021 -10.436 1.00 93.38 98 GLU A CA 1
ATOM 742 C C . GLU A 1 98 ? -4.839 1.991 -9.231 1.00 93.38 98 GLU A C 1
ATOM 744 O O . GLU A 1 98 ? -3.889 2.773 -9.166 1.00 93.38 98 GLU A O 1
ATOM 749 N N . PHE A 1 99 ? -5.024 1.048 -8.302 1.00 95.31 99 PHE A N 1
ATOM 750 C CA . PHE A 1 99 ? -4.188 0.952 -7.111 1.00 95.31 99 PHE A CA 1
ATOM 751 C C . PHE A 1 99 ? -2.753 0.529 -7.418 1.00 95.31 99 PHE A C 1
ATOM 753 O O . PHE A 1 99 ? -1.853 0.847 -6.638 1.00 95.31 99 PHE A O 1
ATOM 760 N N . VAL A 1 100 ? -2.507 -0.118 -8.562 1.00 94.88 100 VAL A N 1
ATOM 761 C CA . VAL A 1 100 ? -1.147 -0.406 -9.045 1.00 94.88 100 VAL A CA 1
ATOM 762 C C . VAL A 1 100 ? -0.358 0.896 -9.188 1.00 94.88 100 VAL A C 1
ATOM 764 O O . VAL A 1 100 ? 0.778 1.007 -8.721 1.00 94.88 100 VAL A O 1
ATOM 767 N N . ASP A 1 101 ? -0.991 1.905 -9.778 1.00 92.81 101 ASP A N 1
ATOM 768 C CA . ASP A 1 101 ? -0.407 3.221 -9.995 1.00 92.81 101 ASP A CA 1
ATOM 769 C C . ASP A 1 101 ? -0.371 4.042 -8.703 1.00 92.81 101 ASP A C 1
ATOM 771 O O . ASP A 1 101 ? 0.628 4.705 -8.436 1.00 92.81 101 ASP A O 1
ATOM 775 N N . VAL A 1 102 ? -1.395 3.948 -7.847 1.00 93.06 102 VAL A N 1
ATOM 776 C CA . VAL A 1 102 ? -1.402 4.620 -6.531 1.00 93.06 102 VAL A CA 1
ATOM 777 C C . VAL A 1 102 ? -0.215 4.173 -5.672 1.00 93.06 102 VAL A C 1
ATOM 779 O O . VAL A 1 102 ? 0.524 5.012 -5.154 1.00 93.06 102 VAL A O 1
ATOM 782 N N . ASN A 1 103 ? 0.007 2.859 -5.555 1.00 94.75 103 ASN A N 1
ATOM 783 C CA . ASN A 1 103 ? 1.108 2.302 -4.763 1.00 94.75 103 ASN A CA 1
ATOM 784 C C . ASN A 1 103 ? 2.473 2.651 -5.360 1.00 94.75 103 ASN A C 1
ATOM 786 O O . ASN A 1 103 ? 3.434 2.787 -4.619 1.00 94.75 103 ASN A O 1
ATOM 790 N N . ARG A 1 104 ? 2.574 2.835 -6.679 1.00 93.19 104 ARG A N 1
ATOM 791 C CA . ARG A 1 104 ? 3.812 3.267 -7.335 1.00 93.19 104 ARG A CA 1
ATOM 792 C C . ARG A 1 104 ? 4.073 4.755 -7.138 1.00 93.19 104 ARG A C 1
ATOM 794 O O . ARG A 1 104 ? 5.134 5.150 -6.664 1.00 93.19 104 ARG A O 1
ATOM 801 N N . PHE A 1 105 ? 3.126 5.593 -7.540 1.00 91.69 105 PHE A N 1
ATOM 802 C CA . PHE A 1 105 ? 3.372 7.020 -7.697 1.00 91.69 105 PHE A CA 1
ATOM 803 C C . PHE A 1 105 ? 3.484 7.759 -6.371 1.00 91.69 105 PHE A C 1
ATOM 805 O O . PHE A 1 105 ? 4.136 8.799 -6.328 1.00 91.69 105 PHE A O 1
ATOM 812 N N . VAL A 1 106 ? 2.934 7.224 -5.276 1.00 92.75 106 VAL A N 1
ATOM 813 C CA . VAL A 1 106 ? 3.118 7.837 -3.955 1.00 92.75 106 VAL A CA 1
ATOM 814 C C . VAL A 1 106 ? 4.602 7.902 -3.546 1.00 92.75 106 VAL A C 1
ATOM 816 O O . VAL A 1 106 ? 4.961 8.804 -2.795 1.00 92.75 106 VAL A O 1
ATOM 819 N N . PHE A 1 107 ? 5.468 7.032 -4.089 1.00 92.38 107 PHE A N 1
ATOM 820 C CA . PHE A 1 107 ? 6.924 7.026 -3.858 1.00 92.38 107 PHE A CA 1
ATOM 821 C C . PHE A 1 107 ? 7.743 7.699 -4.972 1.00 92.38 107 PHE A C 1
ATOM 823 O O . PHE A 1 107 ? 8.957 7.829 -4.830 1.00 92.38 107 PHE A O 1
ATOM 830 N N . ALA A 1 108 ? 7.117 8.119 -6.075 1.00 87.50 108 ALA A N 1
ATOM 831 C CA . ALA A 1 108 ? 7.832 8.735 -7.189 1.00 87.50 108 ALA A CA 1
ATOM 832 C C . ALA A 1 108 ? 8.392 10.115 -6.806 1.00 87.50 108 ALA A C 1
ATOM 834 O O . ALA A 1 108 ? 7.768 10.873 -6.052 1.00 87.50 108 ALA A O 1
ATOM 835 N N . GLU A 1 109 ? 9.551 10.483 -7.358 1.00 75.81 109 GLU A N 1
ATOM 836 C CA . GLU A 1 109 ? 10.066 11.841 -7.205 1.00 75.81 109 GLU A CA 1
ATOM 837 C C . GLU A 1 109 ? 9.311 12.806 -8.133 1.00 75.81 109 GLU A C 1
ATOM 839 O O . GLU A 1 109 ? 8.884 12.453 -9.232 1.00 75.81 109 GLU A O 1
ATOM 844 N N . ALA A 1 110 ? 9.196 14.077 -7.734 1.00 62.25 110 ALA A N 1
ATOM 845 C CA . ALA A 1 110 ? 8.505 15.114 -8.516 1.00 62.25 110 ALA A CA 1
ATOM 846 C C . ALA A 1 110 ? 9.129 15.390 -9.907 1.00 62.25 110 ALA A C 1
ATOM 848 O O . ALA A 1 110 ? 8.607 16.192 -10.679 1.00 62.25 110 ALA A O 1
ATOM 849 N N . THR A 1 111 ? 10.267 14.768 -10.222 1.00 59.31 111 THR A N 1
ATOM 850 C CA . THR A 1 111 ? 10.988 14.888 -11.494 1.00 59.31 111 THR A CA 1
ATOM 851 C C . THR A 1 111 ? 10.732 13.744 -12.476 1.00 59.31 111 THR A C 1
ATOM 853 O O . THR A 1 111 ? 11.131 13.880 -13.630 1.00 59.31 111 THR A O 1
ATOM 856 N N . ASP A 1 112 ? 10.053 12.665 -12.069 1.00 54.88 112 ASP A N 1
ATOM 857 C CA . ASP A 1 112 ? 9.812 11.479 -12.913 1.00 54.88 112 ASP A CA 1
ATOM 858 C C . ASP A 1 112 ? 8.585 11.605 -13.839 1.00 54.88 112 ASP A C 1
ATOM 860 O O . ASP A 1 112 ? 8.275 10.695 -14.605 1.00 54.88 112 ASP A O 1
ATOM 864 N N . ALA A 1 113 ? 7.904 12.756 -13.822 1.00 49.22 113 ALA A N 1
ATOM 865 C CA . ALA A 1 113 ? 6.790 13.087 -14.716 1.00 49.22 113 ALA A CA 1
ATOM 866 C C . ALA A 1 113 ? 7.239 13.831 -15.998 1.00 49.22 113 ALA A C 1
ATOM 868 O O . ALA A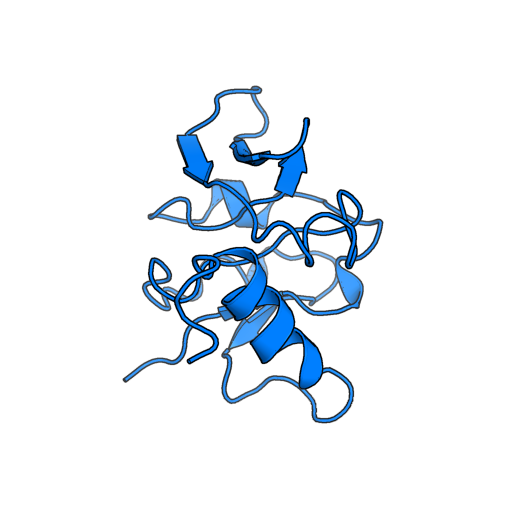 1 113 ? 6.569 14.777 -16.427 1.00 49.22 113 ALA A O 1
ATOM 869 N N . ALA A 1 114 ? 8.385 13.452 -16.578 1.00 40.16 114 ALA A N 1
ATOM 870 C CA . ALA A 1 114 ? 8.960 14.078 -17.778 1.00 40.16 114 ALA A CA 1
ATOM 871 C C . ALA A 1 114 ? 8.773 13.240 -19.052 1.00 40.16 114 ALA A C 1
ATOM 873 O O . ALA A 1 114 ? 9.099 12.032 -19.031 1.00 40.16 114 ALA A O 1
#

Sequence (114 aa):
MADPYVITSPCLDTKDKACVEVCPVQCIYEIRDGKLVSEFPDGEVANEHRPHPDLQHLHGDAMLYINPDECTACDACMPVCPVDAIYPGDQVPDDEAEFVDVNRFVFAEATDAA

pLDDT: mean 90.67, std 10.25, range [40.16, 97.75]

Foldseek 3Di:
DFFFKFFFDLQFQVAVLQLLVQQPQLQKFAADPQKTFSADPVGDTPDIAHFEPVLCPVSHRRGMAGARVRGPNPPRRQVRDPRNRMDGLVPPDPVGVVRSVSNHRRRDYPPPPD